Protein AF-A0A497BNH7-F1 (afdb_monomer_lite)

Sequence (132 aa):
TFEPDVDSVEQFEATVAELAAEMQLYADAVPIAEFVPLPPQAYKRRRLVGRYGQLDVYIFDPYTIALSKIARGFEADLEDVMFMLHQGLIEFGELERHFDAVLPGAPQADIIPDEFRDYLEEIRRRLDKSDQ

pLDDT: mean 92.68, std 9.74, range [44.72, 98.62]

Structure (mmCIF, N/CA/C/O backbone):
data_AF-A0A497BNH7-F1
#
_entry.id   AF-A0A497BNH7-F1
#
loop_
_atom_site.group_PDB
_atom_site.id
_atom_site.type_symbol
_atom_site.label_atom_id
_atom_site.label_alt_id
_atom_site.label_comp_id
_atom_site.label_asym_id
_atom_site.label_entity_id
_atom_site.label_seq_id
_atom_site.pdbx_PDB_ins_code
_atom_site.Cartn_x
_atom_site.Cartn_y
_atom_site.Cartn_z
_atom_site.occupancy
_atom_site.B_iso_or_equiv
_atom_site.auth_seq_id
_atom_site.auth_comp_id
_atom_site.auth_asym_id
_atom_site.auth_atom_id
_atom_site.pdbx_PDB_model_num
ATOM 1 N N . THR A 1 1 ? -23.657 1.722 -5.714 1.00 44.72 1 THR A N 1
ATOM 2 C CA . THR A 1 1 ? -22.509 2.628 -5.555 1.00 44.72 1 THR A CA 1
ATOM 3 C C . THR A 1 1 ? -22.760 3.419 -4.299 1.00 44.72 1 THR A C 1
ATOM 5 O O . THR A 1 1 ? -23.816 4.025 -4.210 1.00 44.72 1 THR A O 1
ATOM 8 N N . PHE A 1 2 ? -21.916 3.263 -3.281 1.00 46.06 2 PHE A N 1
ATOM 9 C CA . PHE A 1 2 ? -22.013 4.043 -2.047 1.00 46.06 2 PHE A CA 1
ATOM 10 C C . PHE A 1 2 ? -21.109 5.251 -2.280 1.00 46.06 2 PHE A C 1
ATOM 12 O O . PHE A 1 2 ? -19.898 5.145 -2.121 1.00 46.06 2 PHE A O 1
ATOM 19 N N . GLU A 1 3 ? -21.674 6.318 -2.830 1.00 55.38 3 GLU A N 1
ATOM 20 C CA . GLU A 1 3 ? -21.026 7.627 -2.833 1.00 55.38 3 GLU A CA 1
ATOM 21 C C . GLU A 1 3 ? -21.513 8.302 -1.552 1.00 55.38 3 GLU A C 1
ATOM 23 O O . GLU A 1 3 ? -22.701 8.627 -1.473 1.00 55.38 3 GLU A O 1
ATOM 28 N N . PRO A 1 4 ? -20.681 8.358 -0.496 1.00 61.19 4 PRO A N 1
ATOM 29 C CA . PRO A 1 4 ? -21.072 9.046 0.721 1.00 61.19 4 PRO A CA 1
ATOM 30 C C . PRO A 1 4 ? -21.292 10.525 0.402 1.00 61.19 4 PRO A C 1
ATOM 32 O O . PRO A 1 4 ? -20.607 11.101 -0.443 1.00 61.19 4 PRO A O 1
ATOM 35 N N . ASP A 1 5 ? -22.271 11.119 1.073 1.00 74.50 5 ASP A N 1
ATOM 36 C CA . ASP A 1 5 ? -22.492 12.559 1.035 1.00 74.50 5 ASP A CA 1
ATOM 37 C C . ASP A 1 5 ? -21.228 13.275 1.538 1.00 74.50 5 ASP A C 1
ATOM 39 O O . ASP A 1 5 ? -20.619 12.816 2.508 1.00 74.50 5 ASP A O 1
ATOM 43 N N . VAL A 1 6 ? -20.804 14.360 0.890 1.00 65.56 6 VAL A N 1
ATOM 44 C CA . VAL A 1 6 ? -19.538 15.046 1.224 1.00 65.56 6 VAL A CA 1
ATOM 45 C C . VAL A 1 6 ? -19.564 15.524 2.677 1.00 65.56 6 VAL A C 1
ATOM 47 O O . VAL A 1 6 ? -18.615 15.281 3.422 1.00 65.56 6 VAL A O 1
ATOM 50 N N . ASP A 1 7 ? -20.714 16.044 3.113 1.00 72.31 7 ASP A N 1
ATOM 51 C CA . ASP A 1 7 ? -20.954 16.465 4.495 1.00 72.31 7 ASP A CA 1
ATOM 52 C C . ASP A 1 7 ? -20.788 15.302 5.494 1.00 72.31 7 ASP A C 1
ATOM 54 O O . ASP A 1 7 ? -20.372 15.503 6.634 1.00 72.31 7 ASP A O 1
ATOM 58 N N . SER A 1 8 ? -21.073 14.064 5.072 1.00 82.69 8 SER A N 1
ATOM 59 C CA . SER A 1 8 ? -20.914 12.874 5.917 1.00 82.69 8 SER A CA 1
ATOM 60 C C . SER A 1 8 ? -19.460 12.416 6.052 1.00 82.69 8 SER A C 1
ATOM 62 O O . SER A 1 8 ? -19.100 11.853 7.086 1.00 82.69 8 SER A O 1
ATOM 64 N N . VAL A 1 9 ? -18.616 12.673 5.045 1.00 84.81 9 VAL A N 1
ATOM 65 C CA . VAL A 1 9 ? -17.182 12.343 5.087 1.00 84.81 9 VAL A CA 1
ATOM 66 C C . VAL A 1 9 ? -16.443 13.329 5.981 1.00 84.81 9 VAL A C 1
ATOM 68 O O . VAL A 1 9 ? -15.729 12.896 6.880 1.00 84.81 9 VAL A O 1
ATOM 71 N N . GLU A 1 10 ? -16.679 14.632 5.814 1.00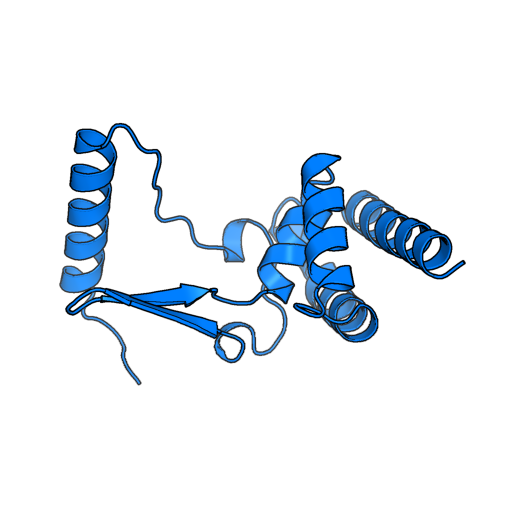 87.00 10 GLU A N 1
ATOM 72 C CA . GLU A 1 10 ? -16.048 15.662 6.651 1.00 87.00 10 GLU A CA 1
ATOM 73 C C . GLU A 1 10 ? -16.409 15.484 8.133 1.00 87.00 10 GLU A C 1
ATOM 75 O O . GLU A 1 10 ? -15.543 15.543 9.006 1.00 87.00 10 GLU A O 1
ATOM 80 N N . GLN A 1 11 ? -17.680 15.188 8.433 1.00 90.00 11 GLN A N 1
ATOM 81 C CA . GLN A 1 11 ? -18.112 14.892 9.802 1.00 90.00 11 GLN A CA 1
ATOM 82 C C . GLN A 1 11 ? -17.452 13.629 10.361 1.00 90.00 11 GLN A C 1
ATOM 84 O O . GLN A 1 11 ? -17.080 13.598 11.538 1.00 90.00 11 GLN A O 1
ATOM 89 N N . PHE A 1 12 ? -17.302 12.586 9.541 1.00 88.56 12 PHE A N 1
ATOM 90 C CA . PHE A 1 12 ? -16.617 11.363 9.945 1.00 88.56 12 PHE A CA 1
ATOM 91 C C . PHE A 1 12 ? -15.142 11.632 10.263 1.00 88.56 12 PHE A C 1
ATOM 93 O O . PHE A 1 12 ? -14.676 11.241 11.331 1.00 88.56 12 PHE A O 1
ATOM 100 N N . GLU A 1 13 ? -14.427 12.335 9.384 1.00 90.62 13 GLU A N 1
ATOM 101 C CA . GLU A 1 13 ? -13.018 12.689 9.574 1.00 90.62 13 GLU A CA 1
ATOM 102 C C . GLU A 1 13 ? -12.813 13.551 10.824 1.00 90.62 13 GLU A C 1
ATOM 104 O O . GLU A 1 13 ? -11.942 13.241 11.637 1.00 90.62 13 GLU A O 1
ATOM 109 N N . ALA A 1 14 ? -13.666 14.558 11.044 1.00 91.31 14 ALA A N 1
ATOM 110 C CA . ALA A 1 14 ? -13.635 15.379 12.253 1.00 91.31 14 ALA A CA 1
ATOM 111 C C . ALA A 1 14 ? -13.851 14.540 13.524 1.00 91.31 14 ALA A C 1
ATOM 113 O O . ALA A 1 14 ? -13.090 14.659 14.483 1.00 91.31 14 ALA A O 1
ATOM 114 N N . THR A 1 15 ? -14.831 13.630 13.507 1.00 92.81 15 THR A N 1
ATOM 115 C CA . THR A 1 15 ? -15.113 12.733 14.641 1.00 92.81 15 THR A CA 1
ATOM 116 C C . THR A 1 15 ? -13.932 11.801 14.930 1.00 92.81 15 THR A C 1
ATOM 118 O O . THR A 1 15 ? -13.584 11.572 16.089 1.00 92.81 15 THR A O 1
ATOM 121 N N . VAL A 1 16 ? -13.293 11.253 13.889 1.00 92.38 16 VAL A N 1
ATOM 122 C CA . VAL A 1 16 ? -12.102 10.401 14.037 1.00 92.38 16 VAL A CA 1
ATOM 123 C C . VAL A 1 16 ? -10.931 11.197 14.612 1.00 92.38 16 VAL A C 1
ATOM 125 O O . VAL A 1 16 ? -10.251 10.692 15.504 1.00 92.38 16 VAL A O 1
ATOM 128 N N . ALA A 1 17 ? -10.712 12.429 14.150 1.00 92.38 17 ALA A N 1
ATOM 129 C CA . ALA A 1 17 ? -9.642 13.293 14.639 1.00 92.38 17 ALA A CA 1
ATOM 130 C C . ALA A 1 17 ? -9.831 13.676 16.118 1.00 92.38 17 ALA A C 1
ATOM 132 O O . ALA A 1 17 ? -8.881 13.594 16.898 1.00 92.38 17 ALA A O 1
ATOM 133 N N . GLU A 1 18 ? -11.054 14.032 16.526 1.00 94.75 18 GLU A N 1
ATOM 134 C CA . GLU A 1 18 ? -11.395 14.306 17.930 1.00 94.75 18 GLU A CA 1
ATOM 135 C C . GLU A 1 18 ? -11.128 13.083 18.815 1.00 94.75 18 GLU A C 1
ATOM 137 O O . GLU A 1 18 ? -10.421 13.183 19.820 1.00 94.75 18 GLU A O 1
ATOM 142 N N . LEU A 1 19 ? -11.609 11.906 18.402 1.00 94.50 19 LEU A N 1
ATOM 143 C CA . LEU A 1 19 ? -11.396 10.666 19.145 1.00 94.50 19 LEU A CA 1
ATOM 144 C C . LEU A 1 19 ? -9.910 10.289 19.227 1.00 94.50 19 LEU A C 1
ATOM 146 O O . LEU A 1 19 ? -9.432 9.870 20.282 1.00 94.50 19 LEU A O 1
ATOM 150 N N . ALA A 1 20 ? -9.158 10.444 18.136 1.00 95.69 20 ALA A N 1
ATOM 151 C CA . ALA A 1 20 ? -7.722 10.190 18.130 1.00 95.69 20 ALA A CA 1
ATOM 152 C C . ALA A 1 20 ? -6.993 11.117 19.112 1.00 95.69 20 ALA A C 1
ATOM 154 O O . ALA A 1 20 ? -6.160 10.644 19.886 1.00 95.69 20 ALA A O 1
ATOM 155 N N . ALA A 1 21 ? -7.361 12.401 19.161 1.00 95.06 21 ALA A N 1
ATOM 156 C CA . ALA A 1 21 ? -6.805 13.356 20.114 1.00 95.06 21 ALA A CA 1
ATOM 157 C C . ALA A 1 21 ? -7.114 12.975 21.573 1.00 95.06 21 ALA A C 1
ATOM 159 O O . ALA A 1 21 ? -6.206 12.977 22.408 1.00 95.06 21 ALA A O 1
ATOM 160 N N . GLU A 1 22 ? -8.357 12.590 21.883 1.00 97.38 22 GLU A N 1
ATOM 161 C CA . GLU A 1 22 ? -8.750 12.106 23.216 1.00 97.38 22 GLU A CA 1
ATOM 162 C C . GLU A 1 22 ? -7.963 10.858 23.637 1.00 97.38 22 GLU A C 1
ATOM 164 O O . GLU A 1 22 ? -7.546 10.733 24.791 1.00 97.38 22 GLU A O 1
ATOM 169 N N . MET A 1 23 ? -7.722 9.946 22.693 1.00 96.88 23 MET A N 1
ATOM 170 C CA . MET A 1 23 ? -6.971 8.709 22.915 1.00 96.88 23 MET A CA 1
ATOM 171 C C . MET A 1 23 ? -5.448 8.889 22.853 1.00 96.88 23 MET A C 1
ATOM 173 O O . MET A 1 23 ? -4.720 7.920 23.068 1.00 96.88 23 MET A O 1
ATOM 177 N N . GLN A 1 24 ? -4.958 10.100 22.569 1.00 96.25 24 GLN A N 1
ATOM 178 C CA . GLN A 1 24 ? -3.539 10.389 22.326 1.00 96.25 24 GLN A CA 1
ATOM 179 C C . G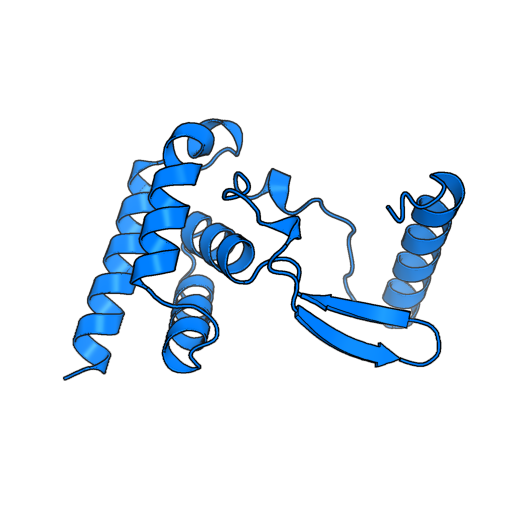LN A 1 24 ? -2.935 9.521 21.203 1.00 96.25 24 GLN A C 1
ATOM 181 O O . GLN A 1 24 ? -1.786 9.082 21.279 1.00 96.25 24 GLN A O 1
ATOM 186 N N . LEU A 1 25 ? -3.727 9.262 20.163 1.00 95.19 25 LEU A N 1
ATOM 187 C CA . LEU A 1 25 ? -3.350 8.541 18.954 1.00 95.19 25 LEU A CA 1
ATOM 188 C C . LEU A 1 25 ? -3.123 9.514 17.795 1.00 95.19 25 LEU A C 1
ATOM 190 O O . LEU A 1 25 ? -3.691 10.602 17.746 1.00 95.19 25 LEU A O 1
ATOM 194 N N . TYR A 1 26 ? -2.309 9.086 16.835 1.00 88.75 26 TYR A N 1
ATOM 195 C CA . TYR A 1 26 ? -2.139 9.783 15.567 1.00 88.75 26 TYR A CA 1
ATOM 196 C C . TYR A 1 26 ? -3.035 9.135 14.507 1.00 88.75 26 TYR A C 1
ATOM 198 O O . TYR A 1 26 ? -2.919 7.932 14.261 1.00 88.75 26 TYR A O 1
ATOM 206 N N . ALA A 1 27 ? -3.928 9.919 13.905 1.00 90.06 27 ALA A N 1
ATOM 207 C CA . ALA A 1 27 ? -4.811 9.479 12.833 1.00 90.06 27 ALA A CA 1
ATOM 208 C C . ALA A 1 27 ? -5.068 10.642 11.871 1.00 90.06 27 ALA A C 1
ATOM 210 O O . ALA A 1 27 ? -5.713 11.613 12.252 1.00 90.06 27 ALA A O 1
ATOM 211 N N . ASP A 1 28 ? -4.597 10.501 10.633 1.00 85.00 28 ASP A N 1
ATOM 212 C CA . ASP A 1 28 ? -4.800 11.480 9.568 1.00 85.00 28 ASP A CA 1
ATOM 213 C C . ASP A 1 28 ? -5.497 10.827 8.371 1.00 85.00 28 ASP A C 1
ATOM 215 O O . ASP A 1 28 ? -5.207 9.683 7.999 1.00 85.00 28 ASP A O 1
ATOM 219 N N . ALA A 1 29 ? -6.406 11.576 7.749 1.00 86.19 29 ALA A N 1
ATOM 220 C CA . ALA A 1 29 ? -7.038 11.197 6.496 1.00 86.19 29 ALA A CA 1
ATOM 221 C C . ALA A 1 29 ? -6.127 11.610 5.333 1.00 86.19 29 ALA A C 1
ATOM 223 O O . ALA A 1 29 ? -6.135 12.759 4.902 1.00 86.19 29 ALA A O 1
ATOM 224 N N . VAL A 1 30 ? -5.319 10.670 4.836 1.00 85.75 30 VAL A N 1
ATOM 225 C CA . VAL A 1 30 ? -4.453 10.910 3.673 1.00 85.75 30 VAL A CA 1
ATOM 226 C C . VAL A 1 30 ? -4.787 9.914 2.562 1.00 85.75 30 VAL A C 1
ATOM 228 O O . VAL A 1 30 ? -4.749 8.698 2.796 1.00 85.75 30 VAL A O 1
ATOM 231 N N . PRO A 1 31 ? -5.117 10.378 1.342 1.00 87.94 31 PRO A N 1
ATOM 232 C CA . PRO A 1 31 ? -5.348 9.490 0.214 1.00 87.94 31 PRO A CA 1
ATOM 233 C C . PRO A 1 31 ? -4.094 8.674 -0.111 1.00 87.94 31 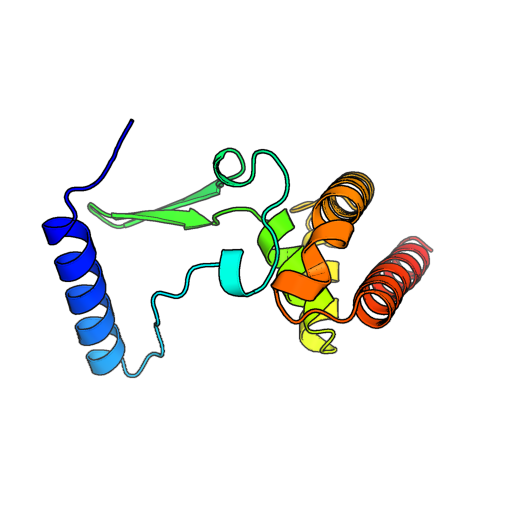PRO A C 1
ATOM 235 O O . PRO A 1 31 ? -3.048 9.219 -0.448 1.00 87.94 31 PRO A O 1
ATOM 238 N N . ILE A 1 32 ? -4.200 7.341 -0.102 1.00 89.50 32 ILE A N 1
ATOM 239 C CA . ILE A 1 32 ? -3.041 6.471 -0.381 1.00 89.50 32 ILE A CA 1
ATOM 240 C C . ILE A 1 32 ? -2.437 6.694 -1.787 1.00 89.50 32 ILE A C 1
ATOM 242 O O . ILE A 1 32 ? -1.263 6.417 -2.014 1.00 89.50 32 ILE A O 1
ATOM 246 N N . ALA A 1 33 ? -3.232 7.236 -2.717 1.00 91.50 33 ALA A N 1
ATOM 247 C CA . ALA A 1 33 ? -2.804 7.597 -4.067 1.00 91.50 33 ALA A CA 1
ATOM 248 C C . ALA A 1 33 ? -1.768 8.736 -4.108 1.00 91.50 33 ALA A C 1
ATOM 250 O O . ALA A 1 33 ? -1.083 8.878 -5.116 1.00 91.50 33 ALA A O 1
ATOM 251 N N . GLU A 1 34 ? -1.648 9.528 -3.037 1.00 90.25 34 GLU 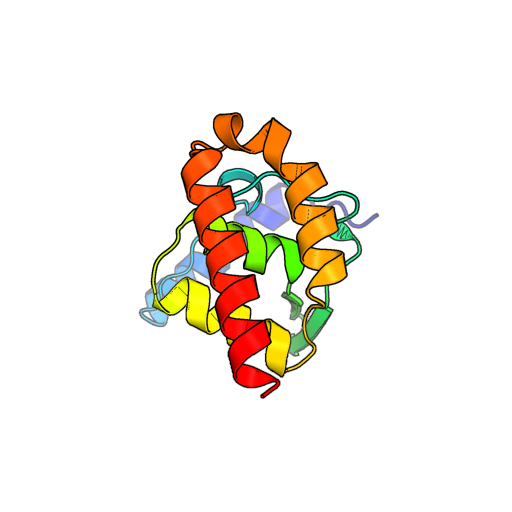A N 1
ATOM 252 C CA . GLU A 1 34 ? -0.616 10.565 -2.905 1.00 90.25 34 GLU A CA 1
ATOM 253 C C . GLU A 1 34 ? 0.761 9.973 -2.586 1.00 90.25 34 GLU A C 1
ATOM 255 O O . GLU A 1 34 ? 1.773 10.612 -2.843 1.00 90.25 34 GLU A O 1
ATOM 260 N N . PHE A 1 35 ? 0.817 8.738 -2.072 1.00 89.31 35 PHE A N 1
ATOM 261 C CA . PHE A 1 35 ? 2.077 8.063 -1.747 1.00 89.31 35 PHE A CA 1
ATOM 262 C C . PHE A 1 35 ? 2.580 7.160 -2.868 1.00 89.31 35 PHE A C 1
ATOM 264 O O . PHE A 1 35 ? 3.780 6.938 -2.982 1.00 89.31 35 PHE A O 1
ATOM 271 N N . VAL A 1 36 ? 1.673 6.559 -3.645 1.00 94.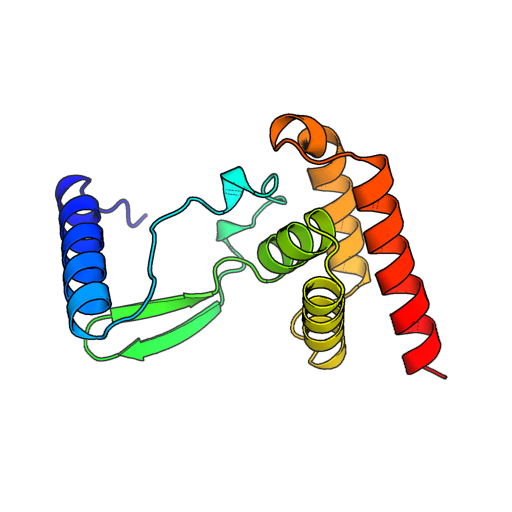75 36 VAL A N 1
ATOM 272 C CA . VAL A 1 36 ? 2.023 5.657 -4.748 1.00 94.75 36 VAL A CA 1
ATOM 273 C C . VAL A 1 36 ? 0.893 5.616 -5.780 1.00 94.75 36 VAL A C 1
ATOM 275 O O . VAL A 1 36 ? -0.282 5.589 -5.394 1.00 94.75 36 VAL A O 1
ATOM 278 N N . PRO A 1 37 ? 1.194 5.556 -7.093 1.00 96.00 37 PRO A N 1
ATOM 279 C CA . PRO A 1 37 ? 0.152 5.396 -8.097 1.00 96.00 37 PRO A CA 1
ATOM 280 C C . PRO A 1 37 ? -0.652 4.121 -7.841 1.00 96.00 37 PRO A C 1
ATOM 282 O O . PRO A 1 37 ? -0.108 3.077 -7.474 1.00 96.00 37 PRO A O 1
ATOM 285 N N . LEU A 1 38 ? -1.968 4.195 -8.038 1.00 96.44 38 LEU A N 1
ATOM 286 C CA . LEU A 1 38 ? -2.832 3.061 -7.737 1.00 96.44 38 LEU A CA 1
ATOM 287 C C . LEU A 1 38 ? -2.729 1.986 -8.831 1.00 96.44 38 LEU A C 1
ATOM 289 O O . LEU A 1 38 ? -3.019 2.273 -9.997 1.00 96.44 38 LEU A O 1
ATOM 293 N N . PRO A 1 39 ? -2.404 0.729 -8.480 1.00 96.06 39 PRO A N 1
ATOM 294 C CA . PRO A 1 39 ? -2.441 -0.366 -9.433 1.00 96.06 39 PRO A CA 1
ATOM 295 C C . PRO A 1 39 ? -3.871 -0.600 -9.948 1.00 96.06 39 PRO A C 1
ATOM 297 O O . PRO A 1 39 ? -4.850 -0.374 -9.222 1.00 96.06 39 PRO A O 1
ATOM 300 N N . PRO A 1 40 ? -4.033 -1.129 -11.176 1.00 94.94 40 PRO A N 1
ATOM 301 C CA . PRO A 1 40 ? -5.345 -1.399 -11.745 1.00 94.94 40 PRO A CA 1
ATOM 302 C C . PRO A 1 40 ? -6.233 -2.188 -10.783 1.00 94.94 40 PRO A C 1
ATOM 304 O O . PRO A 1 40 ? -5.811 -3.193 -10.212 1.00 94.94 40 PRO A O 1
ATOM 307 N N . GLN A 1 41 ? -7.485 -1.754 -10.637 1.00 94.19 41 GLN A N 1
ATOM 308 C CA . GLN A 1 41 ? -8.499 -2.403 -9.797 1.00 94.19 41 GLN A CA 1
ATOM 309 C C . GLN A 1 41 ? -8.235 -2.374 -8.275 1.00 94.19 41 GLN A C 1
ATOM 311 O O . GLN A 1 41 ? -8.883 -3.141 -7.565 1.00 94.19 41 GLN A O 1
ATOM 316 N N . ALA A 1 42 ? -7.373 -1.484 -7.760 1.00 95.50 42 ALA A N 1
ATOM 317 C CA . ALA A 1 42 ? -7.073 -1.361 -6.321 1.00 95.50 42 ALA A CA 1
ATOM 318 C C . ALA A 1 42 ? -8.322 -1.354 -5.424 1.00 95.50 42 ALA A C 1
ATOM 320 O O . ALA A 1 42 ? -8.451 -2.181 -4.527 1.00 95.50 42 ALA A O 1
ATOM 321 N N . TYR A 1 43 ? -9.330 -0.547 -5.765 1.00 93.06 43 TYR A N 1
ATOM 322 C CA . TYR A 1 43 ? -10.593 -0.461 -5.018 1.00 93.06 43 TYR A CA 1
ATOM 323 C C . TYR A 1 43 ? -11.371 -1.785 -4.890 1.00 93.06 43 TY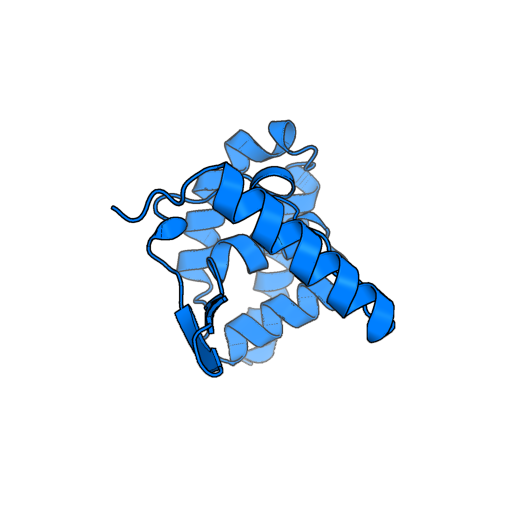R A C 1
ATOM 325 O O . TYR A 1 43 ? -12.219 -1.920 -4.006 1.00 93.06 43 TYR A O 1
ATOM 333 N N . LYS A 1 44 ? -11.117 -2.774 -5.760 1.00 94.44 44 LYS A N 1
ATOM 334 C CA . LYS A 1 44 ? -11.772 -4.091 -5.702 1.00 94.44 44 LYS A CA 1
ATOM 335 C C . LYS A 1 44 ? -11.081 -5.067 -4.749 1.00 94.44 44 LYS A C 1
ATOM 337 O O . LYS A 1 44 ? -11.699 -6.063 -4.388 1.00 94.44 44 LYS A O 1
ATOM 342 N N . ARG A 1 45 ? -9.831 -4.808 -4.350 1.00 94.56 45 ARG A N 1
ATOM 343 C CA . ARG A 1 45 ? -9.011 -5.709 -3.519 1.00 94.56 45 ARG A CA 1
ATOM 344 C C . ARG A 1 45 ? -9.135 -5.454 -2.016 1.00 94.56 45 ARG A C 1
ATOM 346 O O . ARG A 1 45 ? -8.376 -6.028 -1.233 1.00 94.56 45 ARG A O 1
ATOM 353 N N . ARG A 1 46 ? -10.125 -4.656 -1.606 1.00 94.38 46 ARG A N 1
ATOM 354 C CA . ARG A 1 46 ? -10.390 -4.385 -0.193 1.00 94.38 46 ARG A CA 1
ATOM 355 C C . ARG A 1 46 ? -10.734 -5.643 0.586 1.00 94.38 46 ARG A C 1
ATOM 357 O O . ARG A 1 46 ? -11.497 -6.491 0.122 1.00 94.38 46 ARG A O 1
ATOM 364 N N . ARG A 1 47 ? -10.204 -5.736 1.800 1.00 94.06 47 ARG A N 1
ATOM 365 C CA . ARG A 1 47 ? -10.425 -6.857 2.718 1.00 94.06 47 ARG A CA 1
ATOM 366 C C . ARG A 1 47 ? -11.099 -6.349 3.979 1.00 94.06 47 ARG A C 1
ATOM 368 O O . ARG A 1 47 ? -10.601 -5.414 4.594 1.00 94.06 47 ARG A O 1
ATOM 375 N N . LEU A 1 48 ? -12.229 -6.949 4.350 1.00 94.81 48 LEU A N 1
ATOM 376 C CA . LEU A 1 48 ? -12.898 -6.635 5.612 1.00 94.81 48 LEU A CA 1
ATOM 377 C C . LEU A 1 48 ? -11.994 -7.075 6.770 1.00 94.81 48 LEU A C 1
ATOM 379 O O . LEU A 1 48 ? -11.617 -8.241 6.843 1.00 94.81 48 LEU A O 1
ATOM 383 N N . VAL A 1 49 ? -11.671 -6.144 7.661 1.00 94.88 49 VAL A N 1
ATOM 384 C CA . VAL A 1 49 ? -10.997 -6.422 8.936 1.00 94.88 49 VAL A CA 1
ATOM 385 C C . VAL A 1 49 ? -12.027 -6.892 9.952 1.00 94.88 49 VAL A C 1
ATOM 387 O O . VAL A 1 49 ? -11.838 -7.906 10.617 1.00 94.88 49 VAL A O 1
ATOM 390 N N . GLY A 1 50 ? -13.146 -6.174 10.040 1.00 96.00 50 GLY A N 1
ATOM 391 C CA . GLY A 1 50 ? -14.220 -6.503 10.961 1.00 96.00 50 GLY A CA 1
ATOM 392 C C . GLY A 1 50 ? -15.302 -5.436 11.014 1.00 96.00 50 GLY A C 1
ATOM 393 O O . GLY A 1 50 ? -15.182 -4.363 10.420 1.00 96.00 50 GLY A O 1
ATOM 394 N N . ARG A 1 51 ? -16.361 -5.764 11.756 1.00 96.50 51 ARG A N 1
ATOM 395 C CA . ARG A 1 51 ? -17.446 -4.851 12.105 1.00 96.50 51 ARG A CA 1
ATOM 396 C C . ARG A 1 51 ? -17.359 -4.506 13.585 1.00 96.50 51 ARG A C 1
ATOM 398 O O . ARG A 1 51 ? -17.380 -5.399 14.430 1.00 96.50 51 ARG A O 1
ATOM 405 N N . TYR A 1 52 ? -17.341 -3.217 13.885 1.00 93.50 52 TYR A N 1
ATOM 406 C CA . TYR A 1 52 ? -17.285 -2.663 15.230 1.00 93.50 52 TYR A CA 1
ATOM 407 C C . TYR A 1 52 ? -18.542 -1.823 15.458 1.00 93.50 52 TYR A C 1
ATOM 409 O O . TYR A 1 52 ? -18.609 -0.643 15.118 1.00 93.50 52 TYR A O 1
ATOM 417 N N . GLY A 1 53 ? -19.596 -2.467 15.966 1.00 92.56 53 GLY A N 1
ATOM 418 C CA . GLY A 1 53 ? -20.915 -1.845 16.070 1.00 92.56 53 GLY A CA 1
ATOM 419 C C . GLY A 1 53 ? -21.483 -1.514 14.688 1.00 92.56 53 GLY A C 1
ATOM 420 O O . GLY A 1 53 ? -21.823 -2.421 13.930 1.00 92.56 53 GLY A O 1
ATOM 421 N N . GLN A 1 54 ? -21.590 -0.222 14.375 1.00 87.88 54 GLN A N 1
ATOM 422 C CA . GLN A 1 54 ? -22.080 0.276 13.082 1.00 87.88 54 GLN A CA 1
ATOM 423 C C . GLN A 1 54 ? -20.953 0.586 12.079 1.00 87.88 54 GLN A C 1
ATOM 425 O O . GLN A 1 54 ? -21.242 1.021 10.968 1.00 87.88 54 GLN A O 1
ATOM 430 N N . LEU A 1 55 ? -19.687 0.361 12.448 1.00 89.56 55 LEU A N 1
ATOM 431 C CA . LEU A 1 55 ? -18.526 0.650 11.607 1.00 89.56 55 LEU A CA 1
ATOM 432 C C . LEU A 1 55 ? -17.984 -0.626 10.955 1.00 89.56 55 LEU A C 1
ATOM 434 O O . LEU A 1 55 ? -17.583 -1.553 11.658 1.00 89.56 55 LEU A O 1
ATOM 438 N N . ASP A 1 56 ? -17.916 -0.652 9.625 1.00 93.31 56 ASP A N 1
ATOM 439 C CA . ASP A 1 56 ? -17.180 -1.677 8.882 1.00 93.31 56 ASP A CA 1
ATOM 440 C C . ASP A 1 56 ? -15.787 -1.148 8.524 1.00 93.31 56 ASP A C 1
ATOM 442 O O . ASP A 1 56 ? -15.658 -0.128 7.847 1.00 93.31 56 ASP A O 1
ATOM 446 N N . VAL A 1 57 ? -14.743 -1.854 8.956 1.00 93.31 57 VAL A N 1
ATOM 447 C CA . VAL A 1 57 ? -13.347 -1.465 8.723 1.00 93.31 57 VAL A CA 1
ATOM 448 C C . VAL A 1 57 ? -12.738 -2.369 7.664 1.00 93.31 57 VAL A C 1
ATOM 450 O O . VAL A 1 57 ? -12.813 -3.595 7.766 1.00 93.31 57 VAL A O 1
ATOM 453 N N . TYR A 1 58 ? -12.106 -1.771 6.657 1.00 93.94 58 TYR A N 1
ATOM 454 C CA . TYR A 1 58 ? -11.468 -2.487 5.556 1.00 93.94 58 TYR A CA 1
ATOM 455 C C . TYR A 1 58 ? -9.997 -2.093 5.425 1.00 93.94 58 TYR A C 1
ATOM 457 O O . TYR A 1 58 ? -9.650 -0.921 5.528 1.00 93.94 58 TYR A O 1
ATOM 465 N N . ILE A 1 59 ? -9.149 -3.064 5.095 1.00 93.19 59 ILE A N 1
ATOM 466 C CA . ILE A 1 59 ? -7.854 -2.810 4.460 1.00 93.19 59 ILE A CA 1
ATOM 467 C C . ILE A 1 59 ? -8.134 -2.505 2.989 1.00 93.19 59 ILE A C 1
ATOM 469 O O . ILE A 1 59 ? -8.854 -3.266 2.342 1.00 93.19 59 ILE A O 1
ATOM 473 N N . PHE A 1 60 ? -7.583 -1.410 2.464 1.00 93.25 60 PHE A N 1
ATOM 474 C CA . PHE A 1 60 ? -7.888 -0.922 1.117 1.00 93.25 60 PHE A CA 1
ATOM 475 C C . PHE A 1 60 ? -7.395 -1.841 -0.012 1.00 93.25 60 PHE A C 1
ATOM 477 O O . PHE A 1 60 ? -8.198 -2.411 -0.740 1.00 93.25 60 PHE A O 1
ATOM 484 N N . ASP A 1 61 ? -6.084 -1.980 -0.173 1.00 96.75 61 ASP A N 1
ATOM 485 C CA . ASP A 1 61 ? -5.472 -2.881 -1.147 1.00 96.75 61 ASP A CA 1
ATOM 486 C C . ASP A 1 61 ? -4.093 -3.280 -0.616 1.00 96.75 61 ASP A C 1
ATOM 488 O O . ASP A 1 61 ? -3.202 -2.427 -0.549 1.00 96.75 61 ASP A O 1
ATOM 492 N N . PRO A 1 62 ? -3.890 -4.552 -0.227 1.00 96.88 62 PRO A N 1
ATOM 493 C CA . PRO A 1 62 ? -2.598 -5.023 0.258 1.00 96.88 62 PRO A CA 1
ATOM 494 C C . PRO A 1 62 ? -1.447 -4.755 -0.720 1.00 96.88 62 PRO A C 1
ATOM 496 O O . PRO A 1 62 ? -0.336 -4.485 -0.277 1.00 96.88 62 PRO A O 1
ATOM 499 N N . TYR A 1 63 ? -1.699 -4.766 -2.033 1.00 98.06 63 TYR A N 1
ATOM 500 C CA . TYR A 1 63 ? -0.654 -4.488 -3.020 1.00 98.06 63 TYR A CA 1
ATOM 501 C C . TYR A 1 63 ? -0.292 -3.004 -3.080 1.00 98.06 63 TYR A C 1
ATOM 503 O O . TYR A 1 63 ? 0.890 -2.683 -3.097 1.00 98.06 63 TYR A O 1
ATOM 511 N N . THR A 1 64 ? -1.267 -2.088 -3.041 1.00 97.62 64 THR A N 1
ATOM 512 C CA . THR A 1 64 ? -0.980 -0.646 -2.912 1.00 97.62 64 THR A CA 1
ATOM 513 C C . THR A 1 64 ? -0.199 -0.350 -1.634 1.00 97.62 64 THR A C 1
ATOM 515 O O . THR A 1 64 ? 0.772 0.401 -1.676 1.00 97.62 64 THR A O 1
ATOM 518 N N . ILE A 1 65 ? -0.577 -0.971 -0.511 1.00 96.88 65 ILE A N 1
ATOM 519 C CA . ILE A 1 65 ? 0.140 -0.806 0.761 1.00 96.88 65 ILE A CA 1
ATOM 520 C C . ILE A 1 65 ? 1.588 -1.287 0.617 1.00 96.88 65 ILE A C 1
ATOM 522 O O . ILE A 1 65 ? 2.503 -0.532 0.935 1.00 96.88 65 ILE A O 1
ATOM 526 N N . ALA A 1 66 ? 1.812 -2.487 0.075 1.00 98.12 66 ALA A N 1
ATOM 527 C CA . ALA A 1 66 ? 3.160 -3.002 -0.157 1.00 98.12 66 ALA A CA 1
ATOM 528 C C . ALA A 1 66 ? 3.982 -2.086 -1.079 1.00 98.12 66 ALA A C 1
ATOM 530 O O . ALA A 1 66 ? 5.118 -1.755 -0.759 1.00 98.12 66 ALA A O 1
ATOM 531 N N . LEU A 1 67 ? 3.402 -1.602 -2.180 1.00 98.31 67 LEU A N 1
ATOM 532 C CA . LEU A 1 67 ? 4.085 -0.694 -3.106 1.00 98.31 67 LEU A CA 1
ATOM 533 C C . LEU A 1 67 ? 4.456 0.641 -2.444 1.00 98.31 67 LEU A C 1
ATOM 535 O O . LEU A 1 67 ? 5.568 1.112 -2.650 1.00 98.31 67 LEU A O 1
ATOM 539 N N . SER A 1 68 ? 3.590 1.214 -1.598 1.00 97.12 68 SER A N 1
ATOM 540 C CA . SER A 1 68 ? 3.913 2.438 -0.839 1.00 97.12 68 SER A CA 1
ATOM 541 C C . SER A 1 68 ? 5.071 2.244 0.150 1.00 97.12 68 SER A C 1
ATOM 543 O O . SER A 1 68 ? 5.849 3.165 0.389 1.00 97.12 68 SER A O 1
ATOM 545 N N . LYS A 1 69 ? 5.220 1.031 0.697 1.00 97.62 69 LYS A N 1
ATOM 546 C CA . LYS A 1 69 ? 6.329 0.651 1.582 1.00 97.62 69 LYS A CA 1
ATOM 547 C C . LYS A 1 69 ? 7.631 0.485 0.810 1.00 97.62 69 LYS A C 1
ATOM 549 O O . LYS A 1 69 ? 8.644 1.065 1.188 1.00 97.62 69 LYS A O 1
ATOM 554 N N . ILE A 1 70 ? 7.585 -0.237 -0.308 1.00 98.19 70 ILE A N 1
ATOM 555 C CA . ILE A 1 70 ? 8.737 -0.414 -1.202 1.00 98.19 70 ILE A CA 1
ATOM 556 C C . ILE A 1 70 ? 9.211 0.945 -1.729 1.00 98.19 70 ILE A C 1
ATOM 558 O O . ILE A 1 70 ? 10.407 1.188 -1.743 1.00 98.19 70 ILE A O 1
ATOM 562 N N . ALA A 1 71 ? 8.300 1.857 -2.083 1.00 97.00 71 ALA A N 1
ATOM 563 C CA . ALA A 1 71 ? 8.649 3.198 -2.555 1.00 97.00 71 ALA A CA 1
ATOM 564 C C . ALA A 1 71 ? 9.417 4.037 -1.516 1.00 97.00 71 ALA A C 1
ATOM 566 O O . ALA A 1 71 ? 10.238 4.866 -1.893 1.00 97.00 71 ALA A O 1
ATOM 567 N N . ARG A 1 72 ? 9.172 3.818 -0.216 1.00 95.62 72 ARG A N 1
ATOM 568 C CA . ARG A 1 72 ? 9.894 4.481 0.884 1.00 95.62 72 ARG A CA 1
ATOM 569 C C . ARG A 1 72 ? 11.225 3.816 1.228 1.00 95.62 72 ARG A C 1
ATOM 571 O O . ARG A 1 72 ? 12.131 4.492 1.703 1.00 95.62 72 ARG A O 1
ATOM 578 N N . GLY A 1 73 ? 11.318 2.497 1.065 1.00 96.06 73 GLY A N 1
ATOM 579 C CA . GLY A 1 73 ? 12.577 1.755 1.154 1.00 96.06 73 GLY A CA 1
ATOM 580 C C . GLY A 1 73 ? 13.230 1.661 2.537 1.00 96.06 73 GLY A C 1
ATOM 581 O O . GLY A 1 73 ? 14.385 1.245 2.629 1.00 96.06 73 GLY A O 1
ATOM 582 N N . PHE A 1 74 ? 12.546 2.029 3.627 1.00 97.94 74 PHE A N 1
ATOM 583 C CA . PHE A 1 74 ? 13.095 1.825 4.972 1.00 97.94 74 PHE A CA 1
ATOM 584 C C . PHE A 1 74 ? 13.174 0.331 5.308 1.00 97.94 74 PHE A C 1
ATOM 586 O O . PHE A 1 74 ? 12.317 -0.448 4.904 1.00 97.94 74 PHE A O 1
ATOM 593 N N . GLU A 1 75 ? 14.153 -0.073 6.121 1.00 97.88 75 GLU A N 1
ATOM 594 C CA . GLU A 1 75 ? 14.340 -1.487 6.487 1.00 97.88 75 GLU A CA 1
ATOM 595 C C . GLU A 1 75 ? 13.066 -2.116 7.079 1.00 97.88 75 GLU A C 1
ATOM 597 O O . GLU A 1 75 ? 12.648 -3.182 6.640 1.00 97.88 75 GLU A O 1
ATOM 602 N N . ALA A 1 76 ? 12.385 -1.405 7.986 1.00 97.88 76 ALA A N 1
ATOM 603 C CA . ALA A 1 76 ? 11.110 -1.847 8.554 1.00 97.88 76 ALA A CA 1
ATOM 604 C C . ALA A 1 76 ? 9.986 -1.953 7.503 1.00 97.88 76 ALA A C 1
ATOM 606 O O . ALA A 1 76 ? 9.131 -2.828 7.591 1.00 97.88 76 ALA A O 1
ATOM 607 N N . ASP A 1 77 ? 9.993 -1.091 6.479 1.00 98.19 77 ASP A N 1
ATOM 608 C CA . ASP A 1 77 ? 9.035 -1.180 5.375 1.00 98.19 77 ASP A CA 1
ATOM 609 C C . ASP A 1 77 ? 9.293 -2.431 4.519 1.00 98.19 77 ASP A C 1
ATOM 611 O O . ASP A 1 77 ? 8.341 -3.103 4.114 1.00 98.19 77 ASP A O 1
ATOM 615 N N . LEU A 1 78 ? 10.561 -2.790 4.290 1.00 98.25 78 LEU A N 1
ATOM 616 C CA . LEU A 1 78 ? 10.918 -4.027 3.593 1.00 98.25 78 LEU A CA 1
ATOM 617 C C . LEU A 1 78 ? 10.565 -5.269 4.425 1.00 98.25 78 LEU A C 1
ATOM 619 O O . LEU A 1 78 ? 10.044 -6.241 3.881 1.00 98.25 78 LEU A O 1
ATOM 623 N N . GLU A 1 79 ? 10.799 -5.240 5.738 1.00 98.25 79 GLU A N 1
ATOM 624 C CA . GLU A 1 79 ? 10.387 -6.303 6.665 1.00 98.25 79 GLU A CA 1
ATOM 625 C C . GLU A 1 79 ? 8.867 -6.515 6.660 1.00 98.25 79 GLU A C 1
ATOM 627 O O . GLU A 1 79 ? 8.410 -7.658 6.593 1.00 98.25 79 GLU A O 1
ATOM 632 N N . ASP A 1 80 ? 8.080 -5.437 6.649 1.00 98.25 80 ASP A N 1
ATOM 633 C CA . ASP A 1 80 ? 6.621 -5.510 6.556 1.00 98.25 80 ASP A CA 1
ATOM 634 C C . ASP A 1 80 ? 6.167 -6.170 5.245 1.00 98.25 80 ASP A C 1
ATOM 636 O O . ASP A 1 80 ? 5.283 -7.029 5.248 1.00 98.25 80 ASP A O 1
ATOM 640 N N . VAL A 1 81 ? 6.785 -5.823 4.112 1.00 98.50 81 VAL A N 1
ATOM 641 C CA . VAL A 1 81 ? 6.478 -6.444 2.810 1.00 98.50 81 VAL A CA 1
ATOM 642 C C . VAL A 1 81 ? 6.840 -7.930 2.817 1.00 98.50 81 VAL A C 1
ATOM 644 O O . VAL A 1 81 ? 6.049 -8.759 2.361 1.00 98.50 81 VAL A O 1
ATOM 647 N N . MET A 1 82 ? 7.992 -8.290 3.388 1.00 98.44 82 MET A N 1
ATOM 648 C CA . MET A 1 82 ? 8.394 -9.688 3.563 1.00 98.44 82 MET A CA 1
ATOM 649 C C . MET A 1 82 ? 7.410 -10.453 4.450 1.00 98.44 82 MET A C 1
ATOM 651 O O . MET A 1 82 ? 7.029 -11.576 4.123 1.00 98.44 82 MET A O 1
ATOM 655 N N . PHE A 1 83 ? 6.943 -9.853 5.546 1.00 98.00 83 PHE A N 1
ATOM 656 C CA . PHE A 1 83 ? 5.896 -10.436 6.380 1.00 98.00 83 PHE A CA 1
ATOM 657 C C . PHE A 1 83 ? 4.616 -10.682 5.573 1.00 98.00 83 PHE A C 1
ATOM 659 O O . PHE A 1 83 ? 4.053 -11.775 5.633 1.00 98.00 83 PHE A O 1
ATOM 666 N N . MET A 1 84 ? 4.179 -9.709 4.767 1.00 97.94 84 MET A N 1
ATOM 667 C CA . MET A 1 84 ? 2.991 -9.854 3.920 1.00 97.94 84 MET A CA 1
ATOM 668 C C . MET A 1 84 ? 3.127 -11.005 2.912 1.00 97.94 84 MET A C 1
ATOM 670 O O . MET A 1 84 ? 2.154 -11.732 2.703 1.00 97.94 84 MET A O 1
ATOM 674 N N . LEU A 1 85 ? 4.312 -11.196 2.324 1.00 98.25 85 LEU A N 1
ATOM 675 C CA . LEU A 1 85 ? 4.614 -12.310 1.419 1.00 98.25 85 LEU A CA 1
ATOM 676 C C . LEU A 1 85 ? 4.599 -13.658 2.151 1.00 98.25 85 LEU A C 1
ATOM 678 O O . LEU A 1 85 ? 3.882 -14.571 1.746 1.00 98.25 85 LEU A O 1
ATOM 682 N N . HIS A 1 86 ? 5.316 -13.774 3.271 1.00 97.50 86 HIS A N 1
ATOM 683 C CA . HIS A 1 86 ? 5.394 -15.020 4.042 1.00 97.50 86 HIS A CA 1
ATOM 684 C C . HIS A 1 86 ? 4.047 -15.454 4.630 1.00 97.50 86 HIS A C 1
ATOM 686 O O . HIS A 1 86 ? 3.788 -16.646 4.778 1.00 97.50 86 HIS A O 1
ATOM 692 N N . GLN A 1 87 ? 3.177 -14.502 4.974 1.00 96.50 87 GLN A N 1
ATOM 693 C CA . GLN A 1 87 ? 1.822 -14.789 5.452 1.00 96.50 87 GLN A CA 1
ATOM 694 C C . GLN A 1 87 ? 0.818 -15.044 4.314 1.00 96.50 87 GLN A C 1
ATOM 696 O O . GLN A 1 87 ? -0.367 -15.243 4.583 1.00 96.50 87 GLN A O 1
ATOM 701 N N . GLY A 1 88 ? 1.248 -15.006 3.047 1.00 96.06 88 GLY A N 1
ATOM 702 C CA . GLY A 1 88 ? 0.364 -15.174 1.890 1.00 96.06 88 GLY A CA 1
ATOM 703 C C . GLY A 1 88 ? -0.691 -14.070 1.768 1.00 96.06 88 GLY A C 1
ATOM 704 O O . GLY A 1 88 ? -1.748 -14.273 1.170 1.00 96.06 88 GLY A O 1
ATOM 705 N N . LEU A 1 89 ? -0.448 -12.893 2.358 1.00 96.12 89 LEU A N 1
ATOM 706 C CA . LEU A 1 89 ? -1.350 -11.748 2.224 1.00 96.12 89 LEU A CA 1
ATOM 707 C C . LEU A 1 89 ? -1.280 -11.165 0.814 1.00 96.12 89 LEU A C 1
ATOM 709 O O . LEU A 1 89 ? -2.295 -10.659 0.324 1.00 96.12 89 LEU A O 1
ATOM 713 N N . ILE A 1 90 ? -0.111 -11.261 0.187 1.00 97.75 90 ILE A N 1
ATOM 714 C CA . ILE A 1 90 ? 0.179 -10.912 -1.201 1.00 97.75 90 ILE A CA 1
ATOM 715 C C . ILE A 1 90 ? 1.057 -12.001 -1.823 1.00 97.75 90 ILE A C 1
ATOM 717 O O . ILE A 1 90 ? 1.751 -12.724 -1.112 1.00 97.75 90 ILE A O 1
ATOM 721 N N . GLU A 1 91 ? 1.049 -12.089 -3.148 1.00 98.00 91 GLU A N 1
ATOM 722 C CA . GLU A 1 91 ? 1.914 -12.985 -3.916 1.00 98.00 91 GLU A CA 1
ATOM 723 C C . GLU A 1 91 ? 2.958 -12.167 -4.680 1.00 98.00 91 GLU A C 1
ATOM 725 O O . GLU A 1 91 ? 2.622 -11.155 -5.300 1.00 98.00 91 GLU A O 1
ATOM 730 N N . PHE A 1 92 ? 4.219 -12.611 -4.678 1.00 98.31 92 PHE A N 1
ATOM 731 C CA . PHE A 1 92 ? 5.309 -11.846 -5.292 1.00 98.31 92 PHE A CA 1
ATOM 732 C C . PHE A 1 92 ? 5.082 -11.597 -6.793 1.00 98.31 92 PHE A C 1
ATOM 734 O O . PHE A 1 92 ? 5.190 -10.466 -7.254 1.00 98.31 92 PHE A O 1
ATOM 741 N N . GLY A 1 93 ? 4.643 -12.611 -7.546 1.00 98.12 93 GLY A N 1
ATOM 742 C CA . GLY A 1 93 ? 4.382 -12.459 -8.984 1.00 98.12 93 GLY A CA 1
ATOM 743 C C . GLY A 1 93 ? 3.188 -11.553 -9.336 1.00 98.12 93 GLY A C 1
ATOM 744 O O . GLY A 1 93 ? 3.096 -11.058 -10.460 1.00 98.12 93 GLY A O 1
ATOM 745 N N . GLU A 1 94 ? 2.242 -11.333 -8.417 1.00 98.12 94 GLU A N 1
ATOM 746 C CA . GLU A 1 94 ? 1.194 -10.306 -8.566 1.00 98.12 94 GLU A CA 1
ATOM 747 C C . GLU A 1 94 ? 1.722 -8.922 -8.161 1.00 98.12 94 GLU A C 1
ATOM 749 O O . GLU A 1 94 ? 1.426 -7.931 -8.829 1.00 98.12 94 GLU A O 1
ATOM 754 N N . LEU A 1 95 ? 2.550 -8.850 -7.111 1.00 98.56 95 LEU A N 1
ATOM 755 C CA . LEU A 1 95 ? 3.220 -7.621 -6.687 1.00 98.56 95 LEU A CA 1
ATOM 756 C C . LEU A 1 95 ? 4.095 -7.048 -7.809 1.00 98.56 95 LEU A C 1
ATOM 758 O O . LEU A 1 95 ? 3.984 -5.860 -8.094 1.00 98.56 95 LEU A O 1
ATOM 762 N N . GLU A 1 96 ? 4.885 -7.882 -8.490 1.00 98.38 96 GLU A N 1
ATOM 763 C CA . GLU A 1 96 ? 5.684 -7.487 -9.660 1.00 98.38 96 GLU A CA 1
ATOM 764 C C . GLU A 1 96 ? 4.812 -6.924 -10.789 1.00 98.38 96 GLU A C 1
ATOM 766 O O . GLU A 1 96 ? 5.090 -5.854 -11.323 1.00 98.38 96 GLU A O 1
ATOM 771 N N . ARG A 1 97 ? 3.700 -7.592 -11.117 1.00 98.38 97 ARG A N 1
ATOM 772 C CA . ARG A 1 97 ? 2.770 -7.102 -12.148 1.00 98.38 97 ARG A CA 1
ATOM 773 C C . ARG A 1 97 ? 2.161 -5.753 -11.788 1.00 98.38 97 ARG A C 1
ATOM 775 O O . ARG A 1 97 ? 1.950 -4.912 -12.661 1.00 98.38 97 ARG A O 1
ATOM 782 N N . HIS A 1 98 ? 1.835 -5.547 -10.516 1.00 98.31 98 HIS A N 1
ATOM 783 C CA . HIS A 1 98 ? 1.329 -4.267 -10.041 1.00 98.31 98 HIS A CA 1
ATOM 784 C C . HIS A 1 98 ? 2.412 -3.193 -10.030 1.00 98.31 98 HIS A C 1
ATOM 786 O O . HIS A 1 98 ? 2.121 -2.076 -10.446 1.00 98.31 98 HIS A O 1
ATOM 792 N N . PHE A 1 99 ? 3.638 -3.537 -9.643 1.00 98.50 99 PHE A N 1
ATOM 793 C CA . PHE A 1 99 ? 4.798 -2.660 -9.737 1.00 98.50 99 PHE A CA 1
ATOM 794 C C . PHE A 1 99 ? 5.008 -2.164 -11.171 1.00 98.50 99 PHE A C 1
ATOM 796 O O . PHE A 1 99 ? 5.016 -0.957 -11.402 1.00 98.50 99 PHE A O 1
ATOM 803 N N . ASP A 1 100 ? 5.065 -3.071 -12.150 1.00 98.31 100 ASP A N 1
ATOM 804 C CA . ASP A 1 100 ? 5.243 -2.719 -13.564 1.00 98.31 100 ASP A CA 1
ATOM 805 C C . ASP A 1 100 ? 4.135 -1.792 -14.081 1.00 98.31 100 ASP A C 1
ATOM 807 O O . ASP A 1 100 ? 4.380 -0.912 -14.908 1.00 98.31 100 ASP A O 1
ATOM 811 N N . ALA A 1 101 ? 2.910 -1.962 -13.577 1.00 97.94 101 ALA A N 1
ATOM 812 C CA . ALA A 1 101 ? 1.781 -1.118 -13.944 1.00 97.94 101 ALA A CA 1
ATOM 813 C C . ALA A 1 101 ? 1.867 0.300 -13.351 1.00 97.94 101 ALA A C 1
ATOM 815 O O . ALA A 1 101 ? 1.403 1.244 -13.992 1.00 97.94 101 ALA A O 1
ATOM 816 N N . VAL A 1 102 ? 2.420 0.461 -12.143 1.00 97.31 102 VAL A N 1
ATOM 817 C CA . VAL A 1 102 ? 2.482 1.762 -11.449 1.00 97.31 102 VAL A CA 1
ATOM 818 C C . VAL A 1 102 ? 3.772 2.523 -11.719 1.00 97.31 102 VAL A C 1
ATOM 820 O O . VAL A 1 102 ? 3.781 3.748 -11.643 1.00 97.31 102 VAL A O 1
ATOM 823 N N . LEU A 1 103 ? 4.849 1.825 -12.072 1.00 97.75 103 LEU A N 1
ATOM 824 C CA . LEU A 1 103 ? 6.174 2.403 -12.247 1.00 97.75 103 LEU A CA 1
ATOM 825 C C . LEU A 1 103 ? 6.240 3.573 -13.248 1.00 97.75 103 LEU A C 1
ATOM 827 O O . LEU A 1 103 ? 6.919 4.552 -12.944 1.00 97.75 103 LEU A O 1
ATOM 831 N N . PRO A 1 104 ? 5.526 3.564 -14.394 1.00 96.88 104 PRO A N 1
ATOM 832 C CA . PRO A 1 104 ? 5.487 4.728 -15.284 1.00 96.88 104 PRO A CA 1
ATOM 833 C C . PRO A 1 104 ? 4.901 5.992 -14.633 1.00 96.88 104 PRO A C 1
ATOM 835 O O . PRO A 1 104 ? 5.165 7.097 -15.105 1.00 96.88 104 PRO A O 1
ATOM 838 N N . GLY A 1 105 ? 4.088 5.820 -13.585 1.00 95.62 105 GLY A N 1
ATOM 839 C CA . GLY A 1 105 ? 3.481 6.883 -12.787 1.00 95.62 105 GLY A CA 1
ATOM 840 C C . GLY A 1 105 ? 4.282 7.274 -11.538 1.00 95.62 105 GLY A C 1
ATOM 841 O O . GLY A 1 105 ? 3.847 8.150 -10.797 1.00 95.62 105 GLY A O 1
ATOM 842 N N . ALA A 1 106 ? 5.409 6.610 -11.259 1.00 94.75 106 ALA A N 1
ATOM 843 C CA . ALA A 1 106 ? 6.180 6.816 -10.034 1.00 94.75 106 ALA A CA 1
ATOM 844 C C . ALA A 1 106 ? 6.694 8.266 -9.874 1.00 94.75 106 ALA A C 1
ATOM 846 O O . ALA A 1 106 ? 6.487 8.837 -8.801 1.00 94.75 106 ALA A O 1
ATOM 847 N N . PRO A 1 107 ? 7.249 8.928 -10.915 1.00 94.50 107 PRO A N 1
ATOM 848 C CA . PRO A 1 107 ? 7.727 10.306 -10.778 1.00 94.50 107 PRO A CA 1
ATOM 849 C C . PRO A 1 107 ? 6.639 11.320 -10.403 1.00 94.50 107 PRO A C 1
ATOM 851 O O . PRO A 1 107 ? 6.938 12.345 -9.807 1.00 94.50 107 PRO A O 1
ATOM 854 N N . GLN A 1 108 ? 5.378 11.061 -10.759 1.00 91.88 108 GLN A N 1
ATOM 855 C CA . GLN A 1 108 ? 4.243 11.931 -10.440 1.00 91.88 108 GLN A CA 1
ATOM 856 C C . GLN A 1 108 ? 3.848 11.866 -8.959 1.00 91.88 108 GLN A C 1
ATOM 858 O O . GLN A 1 108 ? 3.132 12.747 -8.495 1.00 91.88 108 GLN A O 1
ATOM 863 N N . ALA A 1 109 ? 4.297 10.832 -8.247 1.00 90.62 109 ALA A N 1
ATOM 864 C CA . ALA A 1 109 ? 4.127 10.654 -6.810 1.00 90.62 109 ALA A CA 1
ATOM 865 C C . ALA A 1 109 ? 5.440 10.919 -6.044 1.00 90.62 109 ALA A C 1
ATOM 867 O O . ALA A 1 109 ? 5.622 10.401 -4.948 1.00 90.62 109 ALA A O 1
ATOM 868 N N . ASP A 1 110 ? 6.380 11.660 -6.646 1.00 93.56 110 ASP A N 1
ATOM 869 C CA . ASP A 1 110 ? 7.708 11.955 -6.088 1.00 93.56 110 ASP A CA 1
ATOM 870 C C . ASP A 1 110 ? 8.545 10.705 -5.734 1.00 93.56 110 ASP A C 1
ATOM 872 O O . ASP A 1 110 ? 9.444 10.750 -4.894 1.00 93.56 110 ASP A O 1
ATOM 876 N N . ILE A 1 111 ? 8.295 9.580 -6.415 1.00 96.44 111 ILE A N 1
ATOM 877 C CA . ILE A 1 111 ? 9.065 8.340 -6.264 1.00 96.44 111 ILE A CA 1
ATOM 878 C C . ILE A 1 111 ? 10.186 8.305 -7.307 1.00 96.44 111 ILE A C 1
ATOM 880 O O . ILE A 1 111 ? 9.937 8.446 -8.508 1.00 96.44 111 ILE A O 1
ATOM 884 N N . ILE A 1 112 ? 11.418 8.037 -6.863 1.00 97.25 112 ILE A N 1
ATOM 885 C CA . ILE A 1 112 ? 12.577 7.831 -7.742 1.00 97.25 112 ILE A CA 1
ATOM 886 C C . ILE A 1 112 ? 12.491 6.419 -8.355 1.00 97.25 112 ILE A C 1
ATOM 888 O O . ILE A 1 112 ? 12.591 5.437 -7.619 1.00 97.25 112 ILE A O 1
ATOM 892 N N . PRO A 1 113 ? 12.317 6.268 -9.687 1.00 97.44 113 PRO A N 1
ATOM 893 C CA . PRO A 1 113 ? 12.062 4.957 -10.290 1.00 97.44 113 PRO A CA 1
ATOM 894 C C . PRO A 1 113 ? 13.184 3.937 -10.091 1.00 97.44 113 PRO A C 1
ATOM 896 O O . PRO A 1 113 ? 12.895 2.752 -9.950 1.00 97.44 113 PRO A O 1
ATOM 899 N N . ASP A 1 114 ? 14.440 4.386 -10.087 1.00 98.00 114 ASP A N 1
ATOM 900 C CA . ASP A 1 114 ? 15.595 3.500 -9.921 1.00 98.00 114 ASP A CA 1
ATOM 901 C C . ASP A 1 114 ? 15.665 2.956 -8.487 1.00 98.00 114 ASP A C 1
ATOM 903 O O . ASP A 1 114 ? 15.719 1.745 -8.306 1.00 98.00 114 ASP A O 1
ATOM 907 N N . GLU A 1 115 ? 15.512 3.813 -7.470 1.00 97.88 115 GLU A N 1
ATOM 908 C CA . GLU A 1 115 ? 15.427 3.371 -6.068 1.00 97.88 115 GLU A CA 1
ATOM 909 C C . GLU A 1 115 ? 14.238 2.424 -5.855 1.00 97.88 115 GLU A C 1
ATOM 911 O O . GLU A 1 115 ? 14.357 1.385 -5.209 1.00 97.88 115 GLU A O 1
ATOM 916 N N . PHE A 1 116 ? 13.091 2.729 -6.468 1.00 98.06 116 PHE A N 1
ATOM 917 C CA . PHE A 1 116 ? 11.904 1.887 -6.361 1.00 98.06 116 PHE A CA 1
ATOM 918 C C . PHE A 1 116 ? 12.126 0.481 -6.946 1.00 98.06 116 PHE A C 1
ATOM 920 O O . PHE A 1 116 ? 11.641 -0.505 -6.382 1.00 98.06 116 PHE A O 1
ATOM 927 N N . ARG A 1 117 ? 12.888 0.369 -8.046 1.00 98.50 117 ARG A N 1
ATOM 928 C CA . ARG A 1 117 ? 13.327 -0.921 -8.607 1.00 98.50 117 ARG A CA 1
ATOM 929 C C . ARG A 1 117 ? 14.296 -1.632 -7.674 1.00 98.50 117 ARG A C 1
ATOM 931 O O . ARG A 1 117 ? 14.072 -2.807 -7.392 1.00 98.50 117 ARG A O 1
ATOM 938 N N . ASP A 1 118 ? 15.306 -0.929 -7.171 1.00 98.50 118 ASP A N 1
ATOM 939 C CA . ASP A 1 118 ? 16.315 -1.495 -6.272 1.00 98.50 118 ASP A CA 1
ATOM 940 C C . ASP A 1 118 ? 15.659 -2.108 -5.023 1.00 98.50 118 ASP A C 1
ATOM 942 O O . ASP A 1 118 ? 15.996 -3.221 -4.612 1.00 98.50 118 ASP A O 1
ATOM 946 N N . TYR A 1 119 ? 14.652 -1.438 -4.454 1.00 98.62 119 TYR A N 1
ATOM 947 C CA . TYR A 1 119 ? 13.907 -1.956 -3.307 1.00 98.62 119 TYR A CA 1
ATOM 948 C C . TYR A 1 119 ? 13.054 -3.186 -3.646 1.00 98.62 119 TYR A C 1
ATOM 950 O O . TYR A 1 119 ? 12.983 -4.116 -2.840 1.00 98.62 119 TYR A O 1
ATOM 958 N N . LEU A 1 120 ? 12.435 -3.254 -4.830 1.00 98.50 120 LEU A N 1
ATOM 959 C CA . LEU A 1 120 ? 11.722 -4.463 -5.263 1.00 98.50 120 LEU A CA 1
ATOM 960 C C . LEU A 1 120 ? 12.687 -5.639 -5.487 1.00 98.50 120 LEU A C 1
ATOM 962 O O . LEU A 1 120 ? 12.382 -6.777 -5.118 1.00 98.50 120 LEU A O 1
ATOM 966 N N . GLU A 1 121 ? 13.851 -5.381 -6.084 1.00 98.44 121 GLU A N 1
ATOM 967 C CA . GLU A 1 121 ? 14.897 -6.388 -6.279 1.00 98.44 121 GLU A CA 1
ATOM 968 C C . GLU A 1 121 ? 15.436 -6.908 -4.944 1.00 98.44 121 GLU A C 1
ATOM 970 O O . GLU A 1 121 ? 15.645 -8.114 -4.784 1.00 98.44 121 GLU A O 1
ATOM 975 N N . GLU A 1 122 ? 15.580 -6.031 -3.952 1.00 98.31 122 GLU A N 1
ATOM 976 C CA . GLU A 1 122 ? 15.958 -6.416 -2.597 1.00 98.31 122 GLU A CA 1
ATOM 977 C C . GLU A 1 122 ? 14.915 -7.340 -1.947 1.00 98.31 122 GLU A C 1
ATOM 979 O O . GLU A 1 122 ? 15.292 -8.350 -1.346 1.00 98.31 122 GLU A O 1
ATOM 984 N N . ILE A 1 123 ? 13.615 -7.069 -2.119 1.00 98.38 123 ILE A N 1
ATOM 985 C CA . ILE A 1 123 ? 12.544 -7.977 -1.672 1.00 98.38 123 ILE A CA 1
ATOM 986 C C . ILE A 1 123 ? 12.668 -9.345 -2.351 1.00 98.38 123 ILE A C 1
ATOM 988 O O . ILE A 1 123 ? 12.628 -10.364 -1.660 1.00 98.38 123 ILE A O 1
ATOM 992 N N . ARG A 1 124 ? 12.889 -9.391 -3.675 1.00 98.19 124 ARG A N 1
ATOM 993 C CA . ARG A 1 124 ? 13.099 -10.660 -4.401 1.00 98.19 124 ARG A CA 1
ATOM 994 C C . ARG A 1 124 ? 14.257 -11.449 -3.799 1.00 98.19 124 ARG A C 1
ATOM 996 O O . ARG A 1 124 ? 14.113 -12.616 -3.453 1.00 98.19 124 ARG A O 1
ATOM 1003 N N . ARG A 1 125 ? 15.399 -10.783 -3.615 1.00 97.94 125 ARG A N 1
ATOM 1004 C CA . ARG A 1 125 ? 16.619 -11.391 -3.078 1.00 97.94 125 ARG A CA 1
ATOM 1005 C C . ARG A 1 125 ? 16.417 -11.940 -1.665 1.00 97.94 125 ARG A C 1
ATOM 1007 O O . ARG A 1 125 ? 17.025 -12.952 -1.317 1.00 97.94 125 ARG A O 1
ATOM 1014 N N . ARG A 1 126 ? 15.625 -11.265 -0.826 1.00 97.38 126 ARG A N 1
ATOM 1015 C CA . ARG A 1 126 ? 15.276 -11.746 0.521 1.00 97.38 126 ARG A CA 1
ATOM 1016 C C . ARG A 1 126 ? 14.377 -12.975 0.454 1.00 97.38 126 ARG A C 1
ATOM 1018 O O . ARG A 1 126 ? 14.661 -13.940 1.154 1.00 97.38 126 ARG A O 1
ATOM 1025 N N . LEU A 1 127 ? 13.363 -12.959 -0.409 1.00 95.94 127 LEU A N 1
ATOM 1026 C CA . LEU A 1 127 ? 12.443 -14.081 -0.601 1.00 95.94 127 LEU A CA 1
ATOM 1027 C C . LEU A 1 127 ? 13.180 -15.346 -1.063 1.00 95.94 127 LEU A C 1
ATOM 1029 O O . LEU A 1 127 ? 13.068 -16.385 -0.419 1.00 95.94 127 LEU A O 1
ATOM 1033 N N . ASP A 1 128 ? 14.058 -15.223 -2.063 1.00 94.62 128 ASP A N 1
ATOM 1034 C CA . ASP A 1 128 ? 14.869 -16.337 -2.582 1.00 94.62 128 ASP A CA 1
ATOM 1035 C C . ASP A 1 128 ? 15.800 -16.965 -1.524 1.00 94.62 128 ASP A C 1
ATOM 1037 O O . ASP A 1 128 ? 16.227 -18.115 -1.656 1.00 94.62 128 ASP A O 1
ATOM 1041 N N . LYS A 1 129 ? 16.170 -16.201 -0.488 1.00 91.06 129 LYS A N 1
ATOM 1042 C CA . LYS A 1 129 ? 16.977 -16.684 0.642 1.00 91.06 129 LYS A CA 1
ATOM 1043 C C . LYS A 1 129 ? 16.146 -17.339 1.736 1.00 91.06 129 LYS A C 1
ATOM 1045 O O . LYS A 1 129 ? 16.694 -18.148 2.473 1.00 91.06 129 LYS A O 1
ATOM 1050 N N . SER A 1 130 ? 14.884 -16.950 1.885 1.00 82.06 130 SER A N 1
ATOM 1051 C CA . SER A 1 130 ? 13.963 -17.535 2.863 1.00 82.06 130 SER A CA 1
ATOM 1052 C C . SER A 1 130 ? 13.409 -18.887 2.406 1.00 82.06 130 SER A C 1
ATOM 1054 O O . SER A 1 130 ? 13.050 -19.699 3.255 1.00 82.06 130 SER A O 1
ATOM 1056 N N . ASP A 1 131 ? 13.398 -19.140 1.094 1.00 73.50 131 ASP A N 1
ATOM 1057 C CA . ASP A 1 131 ? 12.970 -20.409 0.487 1.00 73.50 131 ASP A CA 1
ATOM 1058 C C . ASP A 1 131 ? 14.082 -21.487 0.420 1.00 73.50 131 ASP A C 1
ATOM 1060 O O . ASP A 1 131 ? 13.829 -22.604 -0.043 1.00 73.50 131 ASP A O 1
ATOM 1064 N N . GLN A 1 132 ? 15.305 -21.171 0.871 1.00 55.22 132 GLN A N 1
ATOM 1065 C CA . GLN A 1 132 ? 16.451 -22.096 0.978 1.00 55.22 132 GLN A CA 1
ATOM 1066 C C . GLN A 1 132 ? 16.612 -22.648 2.395 1.00 55.22 132 GLN A C 1
ATOM 1068 O O . GLN A 1 132 ? 16.888 -23.866 2.507 1.00 55.22 132 GLN A O 1
#

Foldseek 3Di:
DCPDDPVVVVVVQVVVVVVCVVVVHDDDDDDLCLQFPAFPPQQVQWDFPDDDPPDTDIDRHPLSQLLSLLLVLDPVSLVVNLVCCVVVVDPLVVSVVRCVRGLVVQVVSVGDSVSSVVSNVVSVVVVVVVVD

Radius of gyration: 16.8 Å; chains: 1; bounding box: 40×39×38 Å

Secondary structure (DSSP, 8-state):
-----HHHHHHHHHHHHHHHHHTT-------GGGTSPPPTTGGG--EEEEEETTEEEEE--HHHHHHHHHHH--HHHHHHHHHHHHTTSS-HHHHHHHHHHHGGGGGGGT--HHHHHHHHHHHHHHHHHH--